Protein A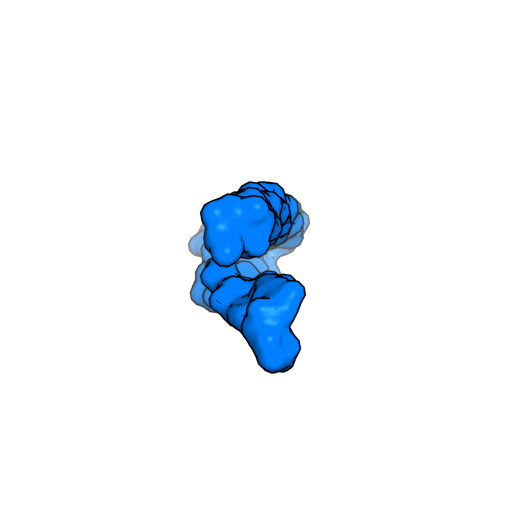F-A0A386WEH0-F1 (afdb_monomer_lite)

pLDDT: mean 87.92, std 10.4, range [53.47, 97.81]

Radius of gyration: 16.0 Å; chains: 1; bounding box: 34×21×46 Å

Foldseek 3Di:
DDKDADVVNPFIDDDWDWDADPVLWIDIPNHTQQPDPPRPNVSRVVSSVVVVVVVVVVRVVVRVVVVVVVVVD

Secondary structure (DSSP, 8-state):
-EEEEPGGGSSEEEE--EEE-TTS-EEETTEES--SSS--HHHHHHHHHHHHHHHHHHHHHHHHHHHHHHH--

Organism: NCBI:txid479978

Sequence (73 aa):
MRVQPTKKDKGLTLTITVTAYDNGMVEVDGIPINAAPSYDQADGWLGAAEVAVATIGEFRRQAAKRKATQQQG

Structure (mmCIF, N/CA/C/O backbone):
data_AF-A0A386WEH0-F1
#
_entry.id   AF-A0A386WEH0-F1
#
loop_
_atom_site.group_PDB
_atom_site.id
_atom_site.type_symbol
_atom_site.label_atom_id
_atom_site.label_alt_id
_atom_site.label_comp_id
_atom_site.label_asym_id
_atom_site.label_entity_id
_atom_site.label_seq_id
_atom_site.pdbx_PDB_ins_code
_atom_site.Cartn_x
_atom_site.Cartn_y
_atom_site.Cartn_z
_atom_site.occupancy
_atom_site.B_iso_or_equiv
_atom_site.auth_seq_id
_atom_site.auth_comp_id
_atom_site.auth_asym_id
_atom_site.auth_atom_id
_atom_site.pdbx_PDB_model_num
ATOM 1 N N . MET A 1 1 ? -5.446 -1.002 -0.053 1.00 75.06 1 MET A N 1
ATOM 2 C CA . MET A 1 1 ? -5.430 -0.887 1.422 1.00 75.06 1 MET A CA 1
ATOM 3 C C . MET A 1 1 ? -6.391 -1.884 2.059 1.00 75.06 1 MET A C 1
ATOM 5 O O . MET A 1 1 ? -7.601 -1.667 2.074 1.00 75.06 1 MET A O 1
ATOM 9 N N . ARG A 1 2 ? -5.852 -2.987 2.584 1.00 88.50 2 ARG A N 1
ATOM 10 C CA . ARG A 1 2 ? -6.617 -4.039 3.267 1.00 88.50 2 ARG A CA 1
ATOM 11 C C . ARG A 1 2 ? -6.494 -3.854 4.782 1.00 88.50 2 ARG A C 1
ATOM 13 O O . ARG A 1 2 ? -5.461 -4.184 5.361 1.00 88.50 2 ARG A O 1
ATOM 20 N N . VAL A 1 3 ? -7.533 -3.298 5.409 1.00 89.50 3 VAL A N 1
ATOM 21 C CA . VAL A 1 3 ? -7.609 -3.090 6.868 1.00 89.50 3 VAL A CA 1
ATOM 22 C C . VAL A 1 3 ? -8.679 -3.994 7.460 1.00 89.50 3 VAL A C 1
ATOM 24 O O . VAL A 1 3 ? -9.797 -4.042 6.954 1.00 89.50 3 VAL A O 1
ATOM 27 N N . GLN A 1 4 ? -8.348 -4.699 8.538 1.00 93.00 4 GLN A N 1
ATOM 28 C CA . GLN A 1 4 ? -9.265 -5.603 9.233 1.00 93.00 4 GLN A CA 1
ATOM 29 C C . GLN A 1 4 ? -9.192 -5.384 10.746 1.00 93.00 4 GLN A C 1
ATOM 31 O O . GLN A 1 4 ? -8.136 -5.001 11.249 1.00 93.00 4 GLN A O 1
ATOM 36 N N . PRO A 1 5 ? -10.269 -5.626 11.509 1.00 91.19 5 PRO A N 1
ATOM 37 C CA . PRO A 1 5 ? -10.178 -5.669 12.960 1.00 91.19 5 PRO A CA 1
ATOM 38 C C . PRO A 1 5 ? -9.236 -6.769 13.453 1.00 91.19 5 PRO A C 1
ATOM 40 O O . PRO A 1 5 ? -9.123 -7.834 12.848 1.00 91.19 5 PRO A O 1
ATOM 43 N N . THR A 1 6 ? -8.598 -6.546 14.600 1.00 93.38 6 THR A N 1
ATOM 44 C CA . THR A 1 6 ? -7.872 -7.619 15.290 1.00 93.38 6 THR A CA 1
ATOM 45 C C . THR A 1 6 ? -8.841 -8.635 15.901 1.00 93.38 6 THR A C 1
ATOM 47 O O . THR A 1 6 ? -10.044 -8.386 16.044 1.00 93.38 6 THR A O 1
ATOM 50 N N . LYS A 1 7 ? -8.314 -9.790 16.337 1.00 90.69 7 LYS A N 1
ATOM 51 C CA . LYS A 1 7 ? -9.084 -10.752 17.141 1.00 90.69 7 LYS A CA 1
ATOM 52 C C . LYS A 1 7 ? -9.749 -10.033 18.323 1.00 90.69 7 LYS A C 1
ATOM 54 O O . LYS A 1 7 ? -9.096 -9.272 19.035 1.00 90.69 7 LYS A O 1
ATOM 59 N N . LYS A 1 8 ? -11.033 -10.332 18.552 1.00 88.19 8 LYS A N 1
ATOM 60 C CA . LYS A 1 8 ? -11.878 -9.709 19.591 1.00 88.19 8 LYS A CA 1
ATOM 61 C C . LYS A 1 8 ? -12.134 -8.202 19.391 1.00 88.19 8 LYS A C 1
ATOM 63 O O . LYS A 1 8 ? -12.497 -7.530 20.353 1.00 88.19 8 LYS A O 1
ATOM 68 N N . ASP A 1 9 ? -11.930 -7.681 18.177 1.00 86.69 9 ASP A N 1
ATOM 69 C CA . ASP A 1 9 ? -12.218 -6.291 17.791 1.00 86.69 9 ASP A CA 1
ATOM 70 C C . ASP A 1 9 ? -11.522 -5.243 18.696 1.00 86.69 9 ASP A C 1
ATOM 72 O O . ASP A 1 9 ? -12.054 -4.185 19.036 1.00 86.69 9 ASP A O 1
ATOM 76 N N . LYS A 1 10 ? -10.288 -5.536 19.130 1.00 87.94 10 LYS A N 1
ATOM 77 C CA . LYS A 1 10 ? -9.508 -4.661 20.031 1.00 87.94 10 LYS A CA 1
ATOM 78 C C . LYS A 1 10 ? -8.528 -3.732 19.315 1.00 87.94 10 LYS A C 1
ATOM 80 O O . LYS A 1 10 ? -7.769 -3.024 19.964 1.00 87.94 10 LYS A O 1
ATOM 85 N N . GLY A 1 11 ? -8.536 -3.708 17.991 1.00 91.69 11 GLY A N 1
ATOM 86 C CA . GLY A 1 11 ? -7.612 -2.913 17.192 1.00 91.69 11 GLY A CA 1
ATOM 87 C C . GLY A 1 11 ? -7.848 -3.112 15.705 1.00 91.69 11 GLY A C 1
ATOM 88 O O . GLY A 1 11 ? -8.848 -3.707 15.308 1.00 91.69 11 GLY A O 1
ATOM 89 N N . LEU A 1 12 ? -6.912 -2.622 14.896 1.00 95.06 12 LEU A N 1
ATOM 90 C CA . LEU A 1 12 ? -6.900 -2.802 13.449 1.00 95.06 12 LEU A CA 1
ATOM 91 C C . LEU A 1 12 ? -5.571 -3.431 13.014 1.00 95.06 12 LEU A C 1
ATOM 93 O O . LEU A 1 12 ? -4.529 -3.181 13.619 1.00 95.06 12 LEU A O 1
ATOM 97 N N . THR A 1 13 ? -5.615 -4.204 11.941 1.00 96.38 13 THR A N 1
ATOM 98 C CA . THR A 1 13 ? -4.478 -4.782 11.232 1.00 96.38 13 THR A CA 1
ATOM 99 C C . THR A 1 13 ? -4.486 -4.239 9.811 1.00 96.38 13 THR A C 1
ATOM 101 O O . THR A 1 13 ? -5.505 -4.319 9.129 1.00 96.38 13 THR A O 1
ATOM 104 N N . LEU A 1 14 ? -3.351 -3.694 9.376 1.00 96.69 14 LEU A N 1
ATOM 105 C CA . LEU A 1 14 ? -3.085 -3.346 7.984 1.00 96.69 14 LEU A CA 1
ATOM 106 C C . LEU A 1 14 ? -2.248 -4.457 7.352 1.00 96.69 14 LEU A C 1
ATOM 108 O O . LEU A 1 14 ? -1.231 -4.860 7.915 1.00 96.69 14 LEU A O 1
ATOM 112 N N . THR A 1 15 ? -2.642 -4.900 6.164 1.00 96.62 15 THR A N 1
ATOM 113 C CA . THR A 1 15 ? -1.803 -5.731 5.298 1.00 96.62 15 THR A CA 1
ATOM 114 C C . THR A 1 15 ? -1.526 -4.967 4.012 1.00 96.62 15 THR A C 1
ATOM 116 O O . THR A 1 15 ? -2.462 -4.514 3.355 1.00 96.62 15 THR A O 1
ATOM 119 N N . ILE A 1 16 ? -0.242 -4.836 3.680 1.00 96.00 16 ILE A N 1
ATOM 120 C CA . ILE A 1 16 ? 0.245 -4.366 2.382 1.00 96.00 16 ILE A CA 1
ATOM 121 C C . ILE A 1 16 ? 0.948 -5.558 1.739 1.00 96.00 16 ILE A C 1
ATOM 123 O O . ILE A 1 16 ? 1.832 -6.153 2.357 1.00 96.00 16 ILE A O 1
ATOM 127 N N . THR A 1 17 ? 0.548 -5.929 0.528 1.00 96.25 17 THR A N 1
ATOM 128 C CA . THR A 1 17 ? 1.215 -6.988 -0.241 1.00 96.25 17 THR A CA 1
ATOM 129 C C . THR A 1 17 ? 2.035 -6.354 -1.352 1.00 96.25 17 THR A C 1
ATOM 131 O O . THR A 1 17 ? 1.477 -5.610 -2.147 1.00 96.25 17 THR A O 1
ATOM 134 N N . VAL A 1 18 ? 3.331 -6.653 -1.418 1.00 95.00 18 VAL A N 1
ATOM 135 C CA . VAL A 1 18 ? 4.198 -6.257 -2.537 1.00 95.00 18 VAL A CA 1
ATOM 136 C C . VAL A 1 18 ? 4.578 -7.517 -3.306 1.00 95.00 18 VAL A C 1
ATOM 138 O O . VAL A 1 18 ? 5.078 -8.466 -2.700 1.00 95.00 18 VAL A O 1
ATOM 141 N N . THR A 1 19 ? 4.337 -7.529 -4.614 1.00 95.25 19 THR A N 1
ATOM 142 C CA . THR A 1 19 ? 4.687 -8.642 -5.506 1.00 95.25 19 THR A CA 1
ATOM 143 C C . THR A 1 19 ? 5.718 -8.153 -6.511 1.00 95.25 19 THR A C 1
ATOM 145 O O . THR A 1 19 ? 5.489 -7.157 -7.192 1.00 95.25 19 THR A O 1
ATOM 148 N N . ALA A 1 20 ? 6.845 -8.853 -6.611 1.00 92.94 20 ALA A N 1
ATOM 149 C CA . ALA A 1 20 ? 7.837 -8.633 -7.655 1.00 92.94 20 ALA A CA 1
ATOM 150 C C . ALA A 1 20 ? 7.759 -9.781 -8.664 1.00 92.94 20 ALA A C 1
ATOM 152 O O . ALA A 1 20 ? 7.710 -10.948 -8.272 1.00 92.94 20 ALA A O 1
ATOM 153 N N . TYR A 1 21 ? 7.735 -9.439 -9.947 1.00 90.12 21 TYR A N 1
ATOM 154 C CA . TYR A 1 21 ? 7.672 -10.388 -11.052 1.00 90.12 21 TYR A CA 1
ATOM 155 C C . TYR A 1 21 ? 9.031 -10.489 -11.746 1.00 90.12 21 TYR A C 1
ATOM 157 O O . TYR A 1 21 ? 9.777 -9.511 -11.816 1.00 90.12 21 TYR A O 1
ATOM 165 N N . ASP A 1 22 ? 9.321 -11.652 -12.334 1.00 88.25 22 ASP A N 1
ATOM 166 C CA . ASP A 1 22 ? 10.598 -11.922 -13.017 1.00 88.25 22 ASP A CA 1
ATOM 167 C C . ASP A 1 22 ? 10.868 -10.982 -14.208 1.00 88.25 22 ASP A C 1
ATOM 169 O O . ASP A 1 22 ? 12.010 -10.802 -14.623 1.00 88.25 22 ASP A O 1
ATOM 173 N N . ASN A 1 23 ? 9.826 -10.344 -14.752 1.00 85.56 23 ASN A N 1
ATOM 174 C CA . ASN A 1 23 ? 9.929 -9.355 -15.827 1.00 85.56 23 ASN A CA 1
ATOM 175 C C . ASN A 1 23 ? 10.256 -7.926 -15.338 1.00 85.56 23 ASN A C 1
ATOM 177 O O . ASN A 1 23 ? 10.271 -7.003 -16.148 1.00 85.56 23 ASN A O 1
ATOM 181 N N . GLY A 1 24 ? 10.498 -7.725 -14.038 1.00 85.38 24 GLY A N 1
ATOM 182 C CA . GLY A 1 24 ? 10.798 -6.416 -13.447 1.00 85.38 24 GLY A CA 1
ATOM 183 C C . GLY A 1 24 ? 9.574 -5.574 -13.075 1.00 85.38 24 GLY A C 1
ATOM 184 O O . GLY A 1 24 ? 9.728 -4.447 -12.599 1.00 85.38 24 GLY A O 1
ATOM 185 N N . MET A 1 25 ? 8.363 -6.104 -13.255 1.00 89.06 25 MET A N 1
ATOM 186 C CA . MET A 1 25 ? 7.142 -5.465 -12.775 1.00 89.06 25 MET A CA 1
ATOM 187 C C . MET A 1 25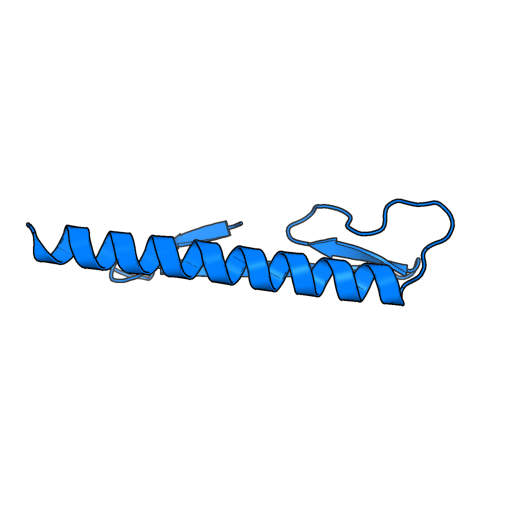 ? 7.035 -5.582 -11.250 1.00 89.06 25 MET A C 1
ATOM 189 O O . MET A 1 25 ? 7.308 -6.635 -10.668 1.00 89.06 25 MET A O 1
ATOM 193 N N . VAL A 1 26 ? 6.586 -4.505 -10.610 1.00 91.75 26 VAL A N 1
ATOM 194 C CA . VAL A 1 26 ? 6.262 -4.466 -9.182 1.00 91.75 26 VAL A CA 1
ATOM 195 C C . VAL A 1 26 ? 4.783 -4.131 -9.019 1.00 91.75 26 VAL A C 1
ATOM 197 O O . VAL A 1 26 ? 4.281 -3.177 -9.613 1.00 91.75 26 VAL A O 1
ATOM 200 N N . GLU A 1 27 ? 4.084 -4.899 -8.190 1.00 93.56 27 GLU A N 1
ATOM 201 C CA . GLU A 1 27 ? 2.699 -4.648 -7.797 1.00 93.56 27 GLU A CA 1
ATOM 202 C C . GLU A 1 27 ? 2.591 -4.382 -6.297 1.00 93.56 27 GLU A C 1
ATOM 204 O O . GLU A 1 27 ? 3.276 -5.010 -5.488 1.00 93.56 27 GLU A O 1
ATOM 209 N N . VAL A 1 28 ? 1.663 -3.505 -5.913 1.00 94.62 28 VAL A N 1
ATOM 210 C CA . VAL A 1 28 ? 1.264 -3.292 -4.516 1.00 94.62 28 VAL A CA 1
ATOM 211 C C . VAL A 1 28 ? -0.237 -3.511 -4.379 1.00 94.62 28 VAL A C 1
ATOM 213 O O . VAL A 1 28 ? -1.031 -2.915 -5.098 1.00 94.62 28 VAL A O 1
ATOM 216 N N . ASP A 1 29 ? -0.645 -4.382 -3.457 1.00 93.69 29 ASP A N 1
ATOM 217 C CA . ASP A 1 29 ? -2.038 -4.792 -3.226 1.00 93.69 29 ASP A CA 1
ATOM 218 C C . ASP A 1 29 ? -2.766 -5.313 -4.493 1.00 93.69 29 ASP A C 1
ATOM 220 O O . ASP A 1 29 ? -4.000 -5.325 -4.537 1.00 93.69 29 ASP A O 1
ATOM 224 N N . GLY A 1 30 ? -2.015 -5.808 -5.487 1.00 90.81 30 GLY A N 1
ATOM 225 C CA . GLY A 1 30 ? -2.522 -6.259 -6.793 1.00 90.81 30 GLY A CA 1
ATOM 226 C C . GLY A 1 30 ? -2.646 -5.148 -7.844 1.00 90.81 30 GLY A C 1
ATOM 227 O O . GLY A 1 30 ? -3.348 -5.323 -8.835 1.00 90.81 30 GLY A O 1
ATOM 228 N N . ILE A 1 31 ? -2.025 -3.987 -7.607 1.00 89.25 31 ILE A N 1
ATOM 229 C CA . ILE A 1 31 ? -1.995 -2.849 -8.531 1.00 89.25 31 ILE A CA 1
ATOM 230 C C . ILE A 1 31 ? -0.559 -2.680 -9.054 1.00 89.25 31 ILE A C 1
ATOM 232 O O . ILE A 1 31 ? 0.336 -2.430 -8.241 1.00 89.25 31 ILE A O 1
ATOM 236 N N . PRO A 1 32 ? -0.317 -2.784 -10.375 1.00 90.19 32 PRO A N 1
ATOM 237 C CA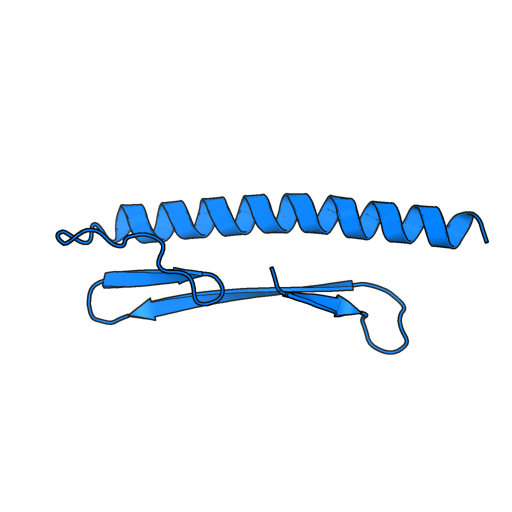 . PRO A 1 32 ? 0.994 -2.524 -10.973 1.00 90.19 32 PRO A CA 1
ATOM 238 C C . PRO A 1 32 ? 1.454 -1.082 -10.756 1.00 90.19 32 PRO A C 1
ATOM 240 O O . PRO A 1 32 ? 0.699 -0.144 -11.009 1.00 90.19 32 PRO A O 1
ATOM 243 N N . ILE A 1 33 ? 2.701 -0.909 -10.315 1.00 88.94 33 ILE A N 1
ATOM 244 C CA . ILE A 1 33 ? 3.288 0.400 -9.995 1.00 88.94 33 ILE A CA 1
ATOM 245 C C . ILE A 1 33 ? 4.074 0.982 -11.175 1.00 88.94 33 ILE A C 1
ATOM 247 O O . ILE A 1 33 ? 4.015 2.183 -11.415 1.00 88.94 33 ILE A O 1
ATOM 251 N N . ASN A 1 34 ? 4.768 0.148 -11.952 1.00 82.38 34 ASN A N 1
ATOM 252 C CA . ASN A 1 34 ? 5.651 0.574 -13.042 1.00 82.38 34 ASN A CA 1
ATOM 253 C C . ASN A 1 34 ? 5.199 0.056 -14.423 1.00 82.38 34 ASN A C 1
ATOM 255 O O . ASN A 1 34 ? 5.971 -0.565 -15.138 1.00 82.38 34 ASN A O 1
ATOM 259 N N . ALA A 1 35 ? 3.951 0.320 -14.829 1.00 69.25 35 ALA A N 1
ATOM 260 C CA . ALA A 1 35 ? 3.300 -0.269 -16.017 1.00 69.25 35 ALA A CA 1
ATOM 261 C C . ALA A 1 35 ? 3.828 0.167 -17.417 1.00 69.25 35 ALA A C 1
ATOM 263 O O . ALA A 1 35 ? 3.139 -0.037 -18.418 1.00 69.25 35 ALA A O 1
ATOM 264 N N . ALA A 1 36 ? 5.015 0.773 -17.521 1.00 65.88 36 ALA A N 1
ATOM 265 C CA . ALA A 1 36 ? 5.590 1.237 -18.789 1.00 65.88 36 ALA A CA 1
ATOM 266 C C . ALA A 1 36 ? 6.465 0.153 -19.467 1.00 65.88 36 ALA A C 1
ATOM 268 O O . ALA A 1 36 ? 7.075 -0.657 -18.776 1.00 65.88 36 ALA A O 1
ATOM 269 N N . PRO A 1 37 ? 6.578 0.141 -20.815 1.00 59.00 37 PRO A N 1
ATOM 270 C CA . PRO A 1 37 ? 7.255 -0.926 -21.569 1.00 59.00 37 PRO A CA 1
ATOM 271 C C . PRO A 1 37 ? 8.771 -1.035 -21.329 1.00 59.00 37 PRO A C 1
ATOM 273 O O . PRO A 1 37 ? 9.367 -2.059 -21.652 1.00 59.00 37 PRO A O 1
ATOM 276 N N . SER A 1 38 ? 9.399 -0.009 -20.753 1.00 62.81 38 SER A N 1
ATOM 277 C CA . SER A 1 38 ? 10.768 -0.056 -20.239 1.00 62.81 38 SER A CA 1
ATOM 278 C C . SER A 1 38 ? 10.713 -0.059 -18.713 1.00 62.81 38 SER A C 1
ATOM 280 O O . SER A 1 38 ? 10.718 1.005 -18.095 1.00 62.81 38 SER A O 1
ATOM 282 N N . TYR A 1 39 ? 10.591 -1.240 -18.107 1.00 65.31 39 TYR A N 1
ATOM 283 C CA . TYR A 1 39 ? 10.583 -1.385 -16.652 1.00 65.31 39 TYR A CA 1
ATOM 284 C C . TYR A 1 39 ? 11.933 -0.944 -16.077 1.00 65.31 39 TYR A C 1
ATOM 286 O O . TYR A 1 39 ? 12.879 -1.731 -16.037 1.00 65.31 39 TYR A O 1
ATOM 294 N N . ASP A 1 40 ? 12.031 0.300 -15.612 1.00 72.31 40 ASP A N 1
ATOM 295 C CA . ASP A 1 40 ? 13.055 0.627 -14.630 1.00 72.31 40 ASP A CA 1
ATOM 296 C C . ASP A 1 40 ? 12.613 0.012 -13.295 1.00 72.31 40 ASP A C 1
ATOM 298 O O . ASP A 1 40 ? 11.585 0.373 -12.709 1.00 72.31 40 ASP A O 1
ATOM 302 N N . GLN A 1 41 ? 13.353 -1.003 -12.851 1.00 70.12 41 GLN A N 1
ATOM 303 C CA . GLN A 1 41 ? 13.060 -1.681 -11.595 1.00 70.12 41 GLN A CA 1
ATOM 304 C C . GLN A 1 41 ? 13.258 -0.743 -10.401 1.00 70.12 41 GLN A C 1
ATOM 306 O O . GLN A 1 41 ? 12.520 -0.861 -9.423 1.00 70.12 41 GLN A O 1
ATOM 311 N N . ALA A 1 42 ? 14.205 0.199 -10.471 1.00 78.88 42 ALA A N 1
ATOM 312 C CA . ALA A 1 42 ? 14.442 1.154 -9.394 1.00 78.88 42 ALA A CA 1
ATOM 313 C C . ALA A 1 42 ? 13.209 2.043 -9.167 1.00 78.88 42 ALA A C 1
ATOM 315 O O . ALA A 1 42 ? 12.786 2.216 -8.021 1.00 78.88 42 ALA A O 1
ATOM 316 N N . ASP A 1 43 ? 12.572 2.498 -10.249 1.00 81.81 43 ASP A N 1
ATOM 317 C CA . ASP A 1 43 ? 11.335 3.286 -10.195 1.00 81.81 43 ASP A CA 1
ATOM 318 C C . ASP A 1 43 ? 10.160 2.477 -9.623 1.00 81.81 43 ASP A C 1
ATOM 320 O O . ASP A 1 43 ? 9.372 2.993 -8.826 1.00 81.81 43 ASP A O 1
ATOM 324 N N . GLY A 1 44 ? 10.061 1.186 -9.963 1.00 86.31 44 GLY A N 1
ATOM 325 C CA . GLY A 1 44 ? 9.040 0.289 -9.408 1.00 86.31 44 GLY A CA 1
ATOM 326 C C . GLY A 1 44 ? 9.155 0.114 -7.892 1.00 86.31 44 GLY A C 1
ATOM 327 O O . GLY A 1 44 ? 8.153 0.198 -7.176 1.00 86.31 44 GLY A O 1
ATOM 328 N N . TRP A 1 45 ? 10.376 -0.080 -7.386 1.00 91.00 45 TRP A N 1
ATOM 329 C CA . TRP A 1 45 ? 10.632 -0.193 -5.947 1.00 91.00 45 TRP A CA 1
ATOM 330 C C . TRP A 1 45 ? 10.404 1.125 -5.206 1.00 91.00 45 TRP A C 1
ATOM 332 O O . TRP A 1 45 ? 9.821 1.114 -4.118 1.00 91.00 45 TRP A O 1
ATOM 342 N N . LEU A 1 46 ? 10.816 2.253 -5.793 1.00 92.06 46 LEU A N 1
ATOM 343 C CA . LEU A 1 46 ? 10.578 3.576 -5.221 1.00 92.06 46 LEU A CA 1
ATOM 344 C C . LEU A 1 46 ? 9.076 3.862 -5.107 1.00 92.06 46 LEU A C 1
ATOM 346 O O . LEU A 1 46 ? 8.595 4.165 -4.014 1.00 92.06 46 LEU A O 1
ATOM 350 N N . GLY A 1 47 ? 8.319 3.665 -6.188 1.00 91.56 47 GLY A N 1
ATOM 351 C CA . GLY A 1 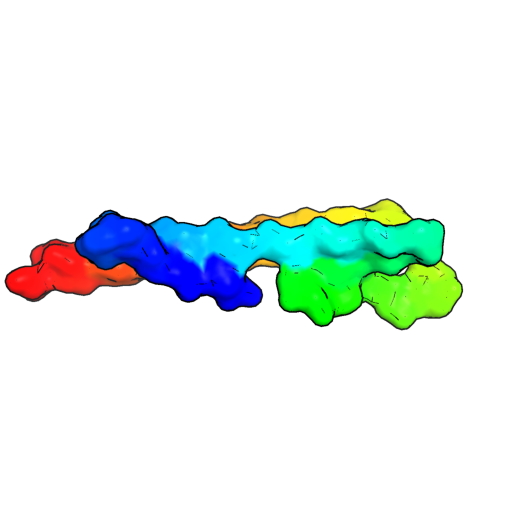47 ? 6.868 3.852 -6.176 1.00 91.56 47 GLY A CA 1
ATOM 352 C C . GLY A 1 47 ? 6.163 2.923 -5.181 1.00 91.56 47 GLY A C 1
ATOM 353 O O . GLY A 1 47 ? 5.249 3.344 -4.469 1.00 91.56 47 GLY A O 1
ATOM 354 N N . ALA A 1 48 ? 6.618 1.671 -5.047 1.00 93.88 48 ALA A N 1
ATOM 355 C CA . ALA A 1 48 ? 6.067 0.750 -4.056 1.00 93.88 48 ALA A CA 1
ATOM 356 C C . ALA A 1 48 ? 6.298 1.240 -2.615 1.00 93.88 48 ALA A C 1
ATOM 358 O O . ALA A 1 48 ? 5.391 1.160 -1.779 1.00 93.88 48 ALA A O 1
ATOM 359 N N . ALA A 1 49 ? 7.483 1.790 -2.326 1.00 95.25 49 ALA A N 1
ATOM 360 C CA . ALA A 1 49 ? 7.797 2.377 -1.027 1.00 95.25 49 ALA A CA 1
ATOM 361 C C . ALA A 1 49 ? 6.928 3.611 -0.731 1.00 95.25 49 ALA A C 1
ATOM 363 O O . ALA A 1 49 ? 6.370 3.721 0.363 1.00 95.25 49 ALA A O 1
ATOM 364 N N . GLU A 1 50 ? 6.751 4.506 -1.705 1.00 95.12 50 GLU A N 1
ATOM 365 C CA . GLU A 1 50 ? 5.895 5.691 -1.573 1.00 95.12 50 GLU A CA 1
ATOM 366 C C . GLU A 1 50 ? 4.439 5.313 -1.275 1.00 95.12 50 GLU A C 1
ATOM 368 O O . GLU A 1 50 ? 3.834 5.831 -0.328 1.00 95.12 50 GLU A O 1
ATOM 373 N N . VAL A 1 51 ? 3.892 4.344 -2.017 1.00 94.25 51 VAL A N 1
ATOM 374 C CA . VAL A 1 51 ? 2.538 3.820 -1.792 1.00 94.25 51 VAL A CA 1
ATOM 375 C C . VAL A 1 51 ? 2.417 3.184 -0.406 1.00 94.25 51 VAL A C 1
ATOM 377 O O . VAL A 1 51 ? 1.427 3.421 0.299 1.00 94.25 51 VAL A O 1
ATOM 380 N N . ALA A 1 52 ? 3.415 2.409 0.029 1.00 95.12 52 ALA A N 1
ATOM 381 C CA . ALA A 1 52 ? 3.414 1.787 1.349 1.00 95.12 52 ALA A CA 1
ATOM 382 C C . ALA A 1 52 ? 3.417 2.837 2.473 1.00 95.12 52 ALA A C 1
ATOM 384 O O . ALA A 1 52 ? 2.595 2.762 3.391 1.00 95.12 52 ALA A O 1
ATOM 385 N N . VAL A 1 53 ? 4.276 3.856 2.378 1.00 97.50 53 VAL A N 1
ATOM 386 C CA . VAL A 1 53 ? 4.357 4.950 3.359 1.00 97.50 53 VAL A CA 1
ATOM 387 C C . VAL A 1 53 ? 3.050 5.741 3.412 1.00 97.50 53 VAL A C 1
ATOM 389 O O . VAL A 1 53 ? 2.522 5.979 4.504 1.00 97.50 53 VAL A O 1
ATOM 392 N N . ALA A 1 54 ? 2.480 6.098 2.259 1.00 95.88 54 ALA A N 1
ATOM 393 C CA . ALA A 1 54 ? 1.195 6.792 2.195 1.00 95.88 54 ALA A CA 1
ATOM 394 C C . ALA A 1 54 ? 0.069 5.965 2.841 1.00 95.88 54 ALA A C 1
ATOM 396 O O . ALA A 1 54 ? -0.724 6.490 3.632 1.00 95.88 54 ALA A O 1
ATOM 397 N N . THR A 1 55 ? 0.047 4.655 2.575 1.00 96.06 55 THR A N 1
ATOM 398 C CA . THR A 1 55 ? -0.931 3.717 3.145 1.00 96.06 55 THR A CA 1
ATOM 399 C C . THR A 1 55 ? -0.794 3.608 4.664 1.00 96.06 55 THR A C 1
ATOM 401 O O . THR A 1 55 ? -1.795 3.656 5.381 1.00 96.06 55 THR A O 1
ATOM 404 N N . ILE A 1 56 ? 0.433 3.537 5.188 1.00 97.81 56 ILE A N 1
ATOM 405 C CA . ILE A 1 56 ? 0.699 3.543 6.635 1.00 97.81 56 ILE A CA 1
ATOM 406 C C . ILE A 1 56 ? 0.230 4.860 7.270 1.00 97.81 56 ILE A C 1
ATOM 408 O O . ILE A 1 56 ? -0.383 4.852 8.342 1.00 97.81 56 ILE A O 1
ATOM 412 N N . GLY A 1 57 ? 0.473 5.994 6.607 1.00 97.56 57 GLY A N 1
ATOM 413 C CA . GLY A 1 57 ? 0.023 7.310 7.061 1.00 97.56 57 GLY A CA 1
ATOM 414 C C . GLY A 1 57 ? -1.500 7.403 7.197 1.00 97.56 57 GLY A C 1
ATOM 415 O O . GLY A 1 57 ? -2.002 7.906 8.208 1.00 97.56 57 GLY A O 1
ATOM 416 N N . GLU A 1 58 ? -2.241 6.879 6.219 1.00 96.06 58 GLU A N 1
ATOM 417 C CA . GLU A 1 58 ? -3.703 6.776 6.287 1.00 96.06 58 GLU A CA 1
ATOM 418 C C . GLU A 1 58 ? -4.158 5.799 7.375 1.00 96.06 58 GLU A C 1
ATOM 420 O O . GLU A 1 58 ? -5.005 6.141 8.203 1.00 96.06 58 GLU A O 1
ATOM 425 N N . PHE A 1 59 ? -3.540 4.623 7.466 1.00 96.69 59 PHE A N 1
ATOM 426 C CA . PHE A 1 59 ? -3.866 3.642 8.497 1.00 96.69 59 PHE A CA 1
ATOM 427 C C . PHE A 1 59 ? -3.697 4.198 9.919 1.00 96.69 59 PHE A C 1
ATOM 429 O O . PHE A 1 59 ? -4.563 3.997 10.775 1.00 96.69 59 PHE A O 1
ATOM 436 N N . ARG A 1 60 ? -2.643 4.988 10.167 1.00 97.00 60 ARG A N 1
ATOM 437 C CA . ARG A 1 60 ? -2.449 5.704 11.437 1.00 97.00 60 ARG A CA 1
ATOM 438 C C . ARG A 1 60 ? -3.639 6.611 11.763 1.00 97.00 60 ARG A C 1
ATOM 440 O O . ARG A 1 60 ? -4.091 6.632 12.909 1.00 97.00 60 ARG A O 1
ATOM 447 N N . ARG A 1 61 ? -4.148 7.369 10.781 1.00 95.94 61 ARG A N 1
ATOM 448 C CA . ARG A 1 61 ? -5.318 8.250 10.970 1.00 95.94 61 ARG A CA 1
ATOM 449 C C . ARG A 1 61 ? -6.558 7.444 11.353 1.00 95.94 61 ARG A C 1
ATOM 451 O O . ARG A 1 61 ? -7.264 7.830 12.283 1.00 95.94 61 ARG A O 1
ATOM 458 N N . GLN A 1 62 ? -6.782 6.300 10.710 1.00 93.62 62 GLN A N 1
ATOM 459 C CA . GLN A 1 62 ? -7.911 5.418 11.021 1.00 93.62 62 GLN A CA 1
ATOM 460 C C . GLN A 1 62 ? -7.810 4.803 12.419 1.00 93.62 62 GLN A C 1
ATOM 462 O O . GLN A 1 62 ? -8.785 4.818 13.172 1.00 93.62 62 GLN A O 1
ATOM 467 N N . ALA A 1 63 ? -6.624 4.325 12.803 1.00 94.69 63 ALA A N 1
ATOM 468 C CA . ALA A 1 63 ? -6.378 3.802 14.143 1.00 94.69 63 ALA A CA 1
ATOM 469 C C . ALA A 1 63 ? -6.621 4.870 15.226 1.00 94.69 63 ALA A C 1
ATOM 471 O O . ALA A 1 63 ? -7.277 4.595 16.234 1.00 94.69 63 ALA A O 1
ATOM 472 N N . ALA A 1 64 ? -6.163 6.107 14.998 1.00 94.81 64 ALA A N 1
ATOM 473 C CA . ALA A 1 64 ? -6.405 7.229 15.904 1.00 94.81 64 ALA A CA 1
ATOM 474 C C . ALA A 1 64 ? -7.900 7.571 16.020 1.00 94.81 64 ALA A C 1
ATOM 476 O O . ALA A 1 64 ? -8.409 7.724 17.132 1.00 94.81 64 ALA A O 1
ATOM 477 N N . LYS A 1 65 ? -8.622 7.620 14.891 1.00 93.38 65 LYS A N 1
ATOM 478 C CA . LYS A 1 65 ? -10.073 7.856 14.870 1.00 93.38 65 LYS A CA 1
ATOM 479 C C . LYS A 1 65 ? -10.828 6.788 15.665 1.00 93.38 65 LYS A C 1
ATOM 481 O O . LYS A 1 65 ? -11.659 7.132 16.499 1.00 93.38 65 LYS A O 1
ATOM 486 N N . ARG A 1 66 ? -10.493 5.506 15.471 1.00 89.88 66 ARG A N 1
ATOM 487 C CA . ARG A 1 66 ? -11.094 4.391 16.222 1.00 89.88 66 ARG A CA 1
ATOM 488 C C . ARG A 1 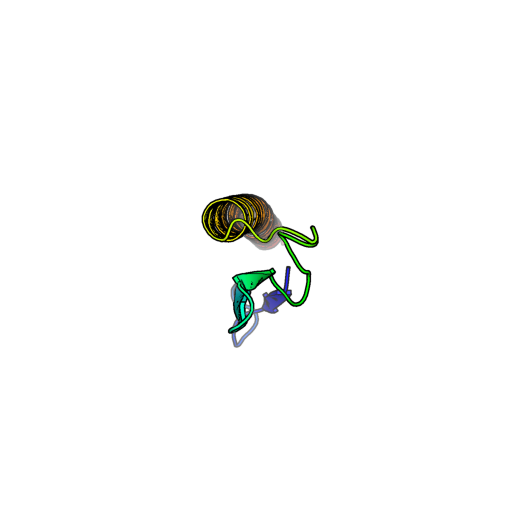66 ? -10.898 4.549 17.730 1.00 89.88 66 ARG A C 1
ATOM 490 O O . ARG A 1 66 ? -11.852 4.374 18.482 1.00 89.88 66 ARG A O 1
ATOM 497 N N . LYS A 1 67 ? -9.683 4.899 18.169 1.00 90.38 67 LYS A N 1
ATOM 498 C CA . LYS A 1 67 ? -9.387 5.137 19.590 1.00 90.38 67 LYS A CA 1
ATOM 499 C C . LYS A 1 67 ? -10.253 6.261 20.166 1.00 90.38 67 LYS A C 1
ATOM 501 O O . LYS A 1 67 ? -10.786 6.094 21.255 1.00 90.38 67 LYS A O 1
ATOM 506 N N . ALA A 1 68 ? -10.413 7.370 19.442 1.00 89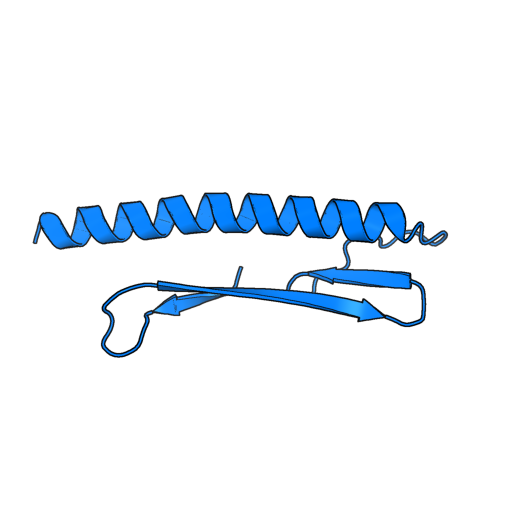.56 68 ALA A N 1
ATOM 507 C CA . ALA A 1 68 ? -11.241 8.490 19.891 1.00 89.56 68 ALA A CA 1
ATOM 508 C C . ALA A 1 68 ? -12.721 8.096 20.039 1.00 89.56 68 ALA A C 1
ATOM 510 O O . ALA A 1 68 ? -13.330 8.403 21.058 1.00 89.56 68 ALA A O 1
ATOM 511 N N . THR A 1 69 ? -13.280 7.352 19.078 1.00 86.62 69 THR A N 1
ATOM 512 C CA . THR A 1 69 ? -14.667 6.859 19.159 1.00 86.62 69 THR A CA 1
ATOM 513 C C . THR A 1 69 ? -14.880 5.911 20.343 1.00 86.62 69 THR A C 1
ATOM 515 O O . THR A 1 69 ? -15.899 6.005 21.013 1.00 86.62 69 THR A O 1
ATOM 518 N N . GLN A 1 70 ? -13.914 5.039 20.651 1.00 80.19 70 GLN A N 1
ATOM 519 C CA . GLN A 1 70 ? -13.997 4.124 21.801 1.00 80.19 70 GLN A CA 1
ATOM 520 C C . GLN A 1 70 ? -13.881 4.815 23.170 1.00 80.19 70 GLN A C 1
ATOM 522 O O . GLN A 1 70 ? -14.196 4.193 24.174 1.00 80.19 70 GLN A O 1
ATOM 527 N N . GLN A 1 71 ? -13.391 6.056 23.237 1.00 69.81 71 GLN A N 1
ATOM 528 C CA . GLN A 1 71 ? -13.288 6.821 24.488 1.00 69.81 71 GLN A CA 1
ATOM 529 C C . GLN A 1 71 ? -14.533 7.673 24.778 1.00 69.81 71 GLN A C 1
ATOM 531 O O . GLN A 1 71 ? -14.638 8.237 25.862 1.00 69.81 71 GLN A O 1
ATOM 536 N N . GLN A 1 72 ? -15.440 7.807 23.807 1.00 61.56 72 GLN A N 1
ATOM 537 C CA . GLN A 1 72 ? -16.629 8.663 23.886 1.00 61.56 72 GLN A CA 1
ATOM 538 C C . GLN A 1 72 ? -17.935 7.887 24.123 1.00 61.56 72 GLN A C 1
ATOM 540 O O . GLN A 1 72 ? -18.972 8.520 24.306 1.00 61.56 72 GLN A O 1
ATOM 545 N N . GLY A 1 73 ? -17.897 6.553 24.094 1.00 53.47 73 GLY A N 1
ATOM 546 C CA . GLY A 1 73 ? -19.027 5.665 24.391 1.00 53.47 73 GLY A CA 1
ATOM 547 C C . GLY A 1 73 ? -18.700 4.742 25.549 1.00 53.47 73 GLY A C 1
ATOM 548 O O . GLY A 1 73 ? -19.648 4.389 26.277 1.00 53.47 73 GLY A O 1
#